Protein AF-Q4DM55-F1 (afdb_monomer)

pLDDT: mean 71.69, std 12.92, range [38.44, 90.5]

Radius of gyration: 18.85 Å; Cα contacts (8 Å, |Δi|>4): 64; chains: 1; bounding box: 47×43×50 Å

Mean predicted aligned error: 11.83 Å

Structure (mmCIF, N/CA/C/O backbone):
data_AF-Q4DM55-F1
#
_entry.id   AF-Q4DM55-F1
#
loop_
_atom_site.group_PDB
_atom_site.id
_atom_site.type_symbol
_atom_site.label_atom_id
_atom_site.label_alt_id
_atom_site.label_comp_id
_atom_site.label_asym_id
_atom_site.label_entity_id
_atom_site.label_seq_id
_atom_site.pdbx_PDB_ins_code
_atom_site.Cartn_x
_atom_site.Cartn_y
_atom_site.Cartn_z
_atom_site.occupancy
_atom_site.B_iso_or_equiv
_atom_site.auth_seq_id
_atom_site.auth_comp_id
_atom_site.auth_asym_id
_atom_site.auth_atom_id
_atom_site.pdbx_PDB_model_num
ATOM 1 N N . MET A 1 1 ? -14.504 -8.438 28.685 1.00 38.44 1 MET A N 1
ATOM 2 C CA . MET A 1 1 ? -14.775 -8.036 27.292 1.00 38.44 1 MET A CA 1
ATOM 3 C C . MET A 1 1 ? -13.995 -6.760 27.071 1.00 38.44 1 MET A C 1
ATOM 5 O O . MET A 1 1 ? -14.411 -5.728 27.578 1.00 38.44 1 MET A O 1
ATOM 9 N N . GLU A 1 2 ? -12.815 -6.863 26.465 1.00 42.94 2 GLU A N 1
ATOM 10 C CA . GLU A 1 2 ? -12.033 -5.689 26.071 1.00 42.94 2 GLU A CA 1
ATOM 11 C C . GLU A 1 2 ? -12.831 -4.953 24.991 1.00 42.94 2 GLU A C 1
ATOM 13 O O . GLU A 1 2 ? -13.244 -5.557 24.000 1.00 42.94 2 GLU A O 1
ATOM 18 N N . GLN A 1 3 ? -13.156 -3.684 25.243 1.00 52.25 3 G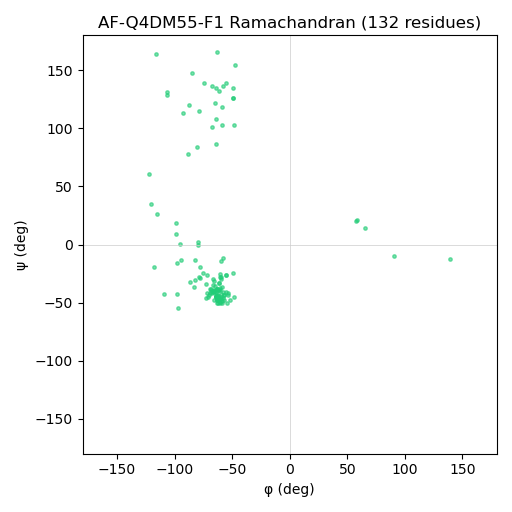LN A N 1
ATOM 19 C CA . GLN A 1 3 ? -13.750 -2.827 24.223 1.00 52.25 3 GLN A CA 1
ATOM 20 C C . GLN A 1 3 ? -12.718 -2.666 23.102 1.00 52.25 3 GLN A C 1
ATOM 22 O O . GLN A 1 3 ? -11.549 -2.442 23.417 1.00 52.25 3 GLN A O 1
ATOM 27 N N . PRO A 1 4 ? -13.108 -2.784 21.821 1.00 54.12 4 PRO A N 1
ATOM 28 C CA . PRO A 1 4 ? -12.197 -2.471 20.735 1.00 54.12 4 PRO A CA 1
ATOM 29 C C . PRO A 1 4 ? -11.779 -1.012 20.911 1.00 54.12 4 PRO A C 1
ATOM 31 O O . PRO A 1 4 ? -12.632 -0.122 20.927 1.00 54.12 4 PRO A O 1
ATOM 34 N N . GLU A 1 5 ? -10.483 -0.774 21.115 1.00 56.88 5 GLU A N 1
ATOM 35 C CA . GLU A 1 5 ? -9.933 0.574 21.097 1.00 56.88 5 GLU A CA 1
ATOM 36 C C . GLU A 1 5 ? -10.442 1.257 19.826 1.00 56.88 5 GLU A C 1
ATOM 38 O O . GLU A 1 5 ? -10.351 0.701 18.728 1.00 56.88 5 GLU A O 1
ATOM 43 N N . HIS A 1 6 ? -11.054 2.432 19.979 1.00 56.22 6 HIS A N 1
ATOM 44 C CA . HIS A 1 6 ? -11.476 3.253 18.855 1.00 56.22 6 HIS A CA 1
ATOM 45 C C . HIS A 1 6 ? -10.222 3.687 18.089 1.00 56.22 6 HIS A C 1
ATOM 47 O O . HIS A 1 6 ? -9.664 4.753 18.340 1.00 56.22 6 HIS A O 1
ATOM 53 N N . VAL A 1 7 ? -9.759 2.850 17.160 1.00 57.09 7 VAL A N 1
ATOM 54 C CA . VAL A 1 7 ? -8.722 3.223 16.205 1.00 57.09 7 VAL A CA 1
ATOM 55 C C . VAL A 1 7 ? -9.346 4.272 15.292 1.00 57.09 7 VAL A C 1
ATOM 57 O O . VAL A 1 7 ? -10.169 3.969 14.426 1.00 57.09 7 VAL A O 1
ATOM 60 N N . LEU A 1 8 ? -9.012 5.534 15.552 1.00 64.88 8 LEU A N 1
ATOM 61 C CA . LEU A 1 8 ? -9.378 6.655 14.702 1.00 64.88 8 LEU A CA 1
ATOM 62 C C . LEU A 1 8 ? -8.423 6.665 13.512 1.00 64.88 8 LEU A C 1
ATOM 64 O O . LEU A 1 8 ? -7.217 6.848 13.666 1.00 64.88 8 LEU A O 1
ATOM 68 N N . TYR A 1 9 ? -8.971 6.440 12.325 1.00 64.75 9 TYR A N 1
ATOM 69 C CA . TYR A 1 9 ? -8.215 6.510 11.082 1.00 64.75 9 TYR A CA 1
ATOM 70 C C . TYR A 1 9 ? -8.166 7.966 10.602 1.00 64.75 9 TYR A C 1
ATOM 72 O O . TYR A 1 9 ? -9.110 8.720 10.865 1.00 64.75 9 TYR A O 1
ATOM 80 N N . PRO A 1 10 ? -7.075 8.384 9.934 1.00 67.50 10 PRO A N 1
ATOM 81 C CA . PRO A 1 10 ? -6.936 9.750 9.446 1.00 67.50 10 PRO A CA 1
ATOM 82 C C . PRO A 1 10 ? -8.094 10.098 8.507 1.00 67.50 10 PRO A C 1
ATOM 84 O O . PRO A 1 10 ? -8.477 9.289 7.660 1.00 67.50 10 PRO A O 1
ATOM 87 N N . SER A 1 11 ? -8.651 11.301 8.661 1.00 76.19 11 SER A N 1
ATOM 88 C CA . SER A 1 11 ? -9.680 11.802 7.751 1.00 76.19 11 SER A CA 1
ATOM 89 C C . SER A 1 11 ? -9.128 11.966 6.331 1.00 76.19 11 SER A C 1
ATOM 91 O O . SER A 1 11 ? -7.912 11.984 6.123 1.00 76.19 11 SER A O 1
ATOM 93 N N . GLU A 1 12 ? -10.013 12.126 5.348 1.00 75.25 12 GLU A N 1
ATOM 94 C CA . GLU A 1 12 ? -9.634 12.424 3.961 1.00 75.25 12 GLU A CA 1
ATOM 95 C C . GLU A 1 12 ? -8.725 13.656 3.880 1.00 75.25 12 GLU A C 1
ATOM 97 O O . GLU A 1 12 ? -7.687 13.621 3.223 1.00 75.25 12 GLU A O 1
ATOM 102 N N . GLU A 1 13 ? -9.036 14.696 4.653 1.00 78.56 13 GLU A N 1
ATOM 103 C CA . GLU A 1 13 ? -8.235 15.916 4.749 1.00 78.56 13 GLU A CA 1
ATOM 104 C C . GLU A 1 13 ? -6.869 15.661 5.388 1.00 78.56 13 GLU A C 1
ATOM 106 O O . GLU A 1 13 ? -5.866 16.216 4.940 1.00 78.56 13 GLU A O 1
ATOM 111 N N . MET A 1 14 ? -6.805 14.818 6.424 1.00 77.38 14 MET A N 1
ATOM 112 C CA . MET A 1 14 ? -5.536 14.446 7.047 1.00 77.38 14 MET A CA 1
ATOM 113 C C . MET A 1 14 ? -4.678 13.618 6.091 1.00 77.38 14 MET A C 1
ATOM 115 O O . MET A 1 14 ? -3.484 13.873 5.988 1.00 77.38 14 MET A O 1
ATOM 119 N N . MET A 1 15 ? -5.267 12.674 5.353 1.00 74.44 15 MET A N 1
ATOM 120 C CA . MET A 1 15 ? -4.547 11.922 4.324 1.00 74.44 15 MET A CA 1
ATOM 121 C C . MET A 1 15 ? -4.004 12.851 3.242 1.00 74.44 15 MET A C 1
ATOM 123 O O . MET A 1 15 ? -2.826 12.755 2.917 1.00 74.44 15 MET A O 1
ATOM 127 N N . VAL A 1 16 ? -4.825 13.778 2.735 1.00 72.75 16 VAL A N 1
ATOM 128 C CA . VAL A 1 16 ? -4.392 14.798 1.766 1.00 72.75 16 VAL A CA 1
ATOM 129 C C . VAL A 1 16 ? -3.201 15.582 2.306 1.00 72.75 16 VAL A C 1
ATOM 131 O O . VAL A 1 16 ? -2.176 15.629 1.633 1.00 72.75 16 VAL A O 1
ATOM 134 N N . ARG A 1 17 ? -3.278 16.099 3.540 1.00 76.12 17 ARG A N 1
ATOM 135 C CA . ARG A 1 17 ? -2.157 16.821 4.165 1.00 76.12 17 ARG A CA 1
ATOM 136 C C . ARG A 1 17 ? -0.901 15.965 4.289 1.00 76.12 17 ARG A C 1
ATOM 138 O O . ARG A 1 17 ? 0.169 16.417 3.912 1.00 76.12 17 ARG A O 1
ATOM 145 N N . LEU A 1 18 ? -1.021 14.721 4.758 1.00 74.12 18 LEU A N 1
ATOM 146 C CA . LEU A 1 18 ? 0.121 13.808 4.881 1.00 74.12 18 LEU A CA 1
ATOM 147 C C . LEU A 1 18 ? 0.771 13.512 3.520 1.00 74.12 18 LEU A C 1
ATOM 149 O O . LEU A 1 18 ? 1.983 13.328 3.451 1.00 74.12 18 LEU A O 1
ATOM 153 N N . ILE A 1 19 ? -0.009 13.464 2.437 1.00 71.94 19 ILE A N 1
ATOM 154 C CA . ILE A 1 19 ? 0.512 13.303 1.072 1.00 71.94 19 ILE A CA 1
ATOM 155 C C . ILE A 1 19 ? 1.199 14.593 0.605 1.00 71.94 19 ILE A C 1
ATOM 157 O O . ILE A 1 19 ? 2.301 14.535 0.064 1.00 71.94 19 ILE A O 1
ATOM 161 N N . GLU A 1 20 ? 0.567 15.751 0.811 1.00 68.88 20 GLU A N 1
ATOM 162 C CA . GLU A 1 20 ? 1.101 17.065 0.424 1.00 68.88 20 GLU A CA 1
ATOM 163 C C . GLU A 1 20 ? 2.413 17.393 1.146 1.00 68.88 20 GLU A C 1
ATOM 165 O O . GLU A 1 20 ? 3.348 17.905 0.530 1.00 68.88 20 GLU A O 1
ATOM 170 N N . GLU A 1 21 ? 2.507 17.036 2.427 1.00 70.12 21 GLU A N 1
ATOM 171 C CA . GLU A 1 21 ? 3.703 17.180 3.262 1.00 70.12 21 GLU A CA 1
ATOM 172 C C . GLU A 1 21 ? 4.735 16.063 3.023 1.00 70.12 21 GLU A C 1
ATOM 174 O O . GLU A 1 21 ? 5.772 16.038 3.677 1.00 70.12 21 GLU A O 1
ATOM 179 N N . GLN A 1 22 ? 4.478 15.142 2.082 1.00 65.75 22 GLN A N 1
ATOM 180 C CA . GLN A 1 22 ? 5.332 13.987 1.763 1.00 65.75 22 GLN A CA 1
ATOM 181 C C . GLN A 1 22 ? 5.606 13.057 2.957 1.00 65.75 22 GLN A C 1
ATOM 183 O O . GLN A 1 22 ? 6.543 12.265 2.931 1.00 65.75 22 GLN A O 1
ATOM 188 N N . LEU A 1 23 ? 4.766 13.110 3.989 1.00 66.19 23 LEU A N 1
ATOM 189 C CA . LEU A 1 23 ? 4.844 12.247 5.167 1.00 66.19 23 LEU A CA 1
ATOM 190 C C . LEU A 1 23 ? 4.276 10.851 4.878 1.00 66.19 23 LEU A C 1
ATOM 192 O O . LEU A 1 23 ? 4.713 9.858 5.456 1.00 66.19 23 LEU A O 1
ATOM 196 N N . TRP A 1 24 ? 3.317 10.749 3.9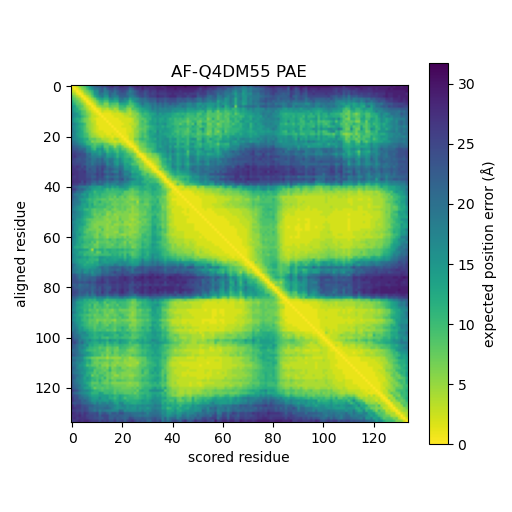54 1.00 62.62 24 TRP A N 1
ATOM 197 C CA . TRP A 1 24 ? 2.776 9.470 3.500 1.00 62.62 24 TRP A CA 1
ATOM 198 C C . TRP A 1 24 ? 3.608 8.917 2.339 1.00 62.62 24 TRP A C 1
ATOM 200 O O . TRP A 1 24 ? 3.704 9.543 1.285 1.00 62.62 24 TRP A O 1
ATOM 210 N N . CYS A 1 25 ? 4.185 7.722 2.516 1.00 58.66 25 CYS A N 1
ATOM 211 C CA . CYS A 1 25 ? 5.164 7.130 1.588 1.00 58.66 25 CYS A CA 1
ATOM 212 C C . CYS A 1 25 ? 6.423 8.000 1.379 1.00 58.66 25 CYS A C 1
ATOM 214 O O . CYS A 1 25 ? 7.116 7.839 0.373 1.00 58.66 25 CYS A O 1
ATOM 216 N N . GLY A 1 26 ? 6.717 8.905 2.320 1.00 55.00 26 GLY A N 1
ATOM 217 C CA . GLY A 1 26 ? 7.967 9.652 2.370 1.00 55.00 26 GLY A CA 1
ATOM 218 C C . GLY A 1 26 ? 9.153 8.712 2.538 1.00 55.00 26 GLY A C 1
ATOM 219 O O . GLY A 1 26 ? 9.134 7.817 3.379 1.00 55.00 26 GLY A O 1
ATOM 220 N N . TYR A 1 27 ? 10.186 8.908 1.723 1.00 54.59 27 TYR A N 1
ATOM 221 C CA . TYR A 1 27 ? 11.414 8.113 1.772 1.00 54.59 27 TYR A CA 1
ATOM 222 C C . TYR A 1 27 ? 12.366 8.544 2.891 1.00 54.59 27 TYR A C 1
ATOM 224 O O . TYR A 1 27 ? 13.418 7.924 3.046 1.00 54.59 27 TYR A O 1
ATOM 232 N N . GLU A 1 28 ? 12.018 9.569 3.680 1.00 53.31 28 GLU A N 1
ATOM 233 C CA . GLU A 1 28 ? 12.852 10.028 4.791 1.00 53.31 28 GLU A CA 1
ATOM 234 C C . GLU A 1 28 ? 13.073 8.884 5.793 1.00 53.31 28 GLU A C 1
ATOM 236 O O . GLU A 1 28 ?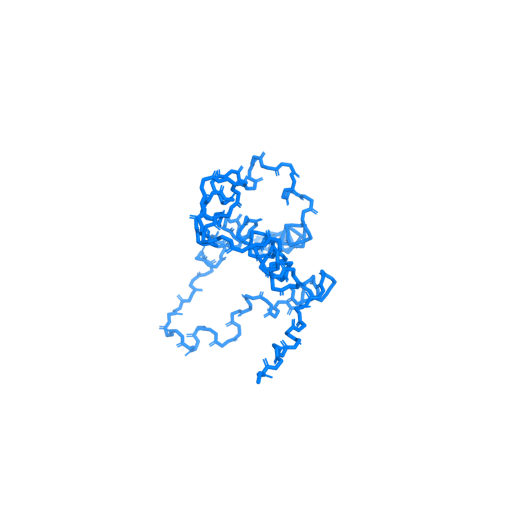 12.192 8.492 6.554 1.00 53.31 28 GLU A O 1
ATOM 241 N N . GLY A 1 29 ? 14.273 8.298 5.734 1.00 53.84 29 GLY A N 1
ATOM 242 C CA . GLY A 1 29 ? 14.706 7.179 6.569 1.00 53.84 29 GLY A CA 1
ATOM 243 C C . GLY A 1 29 ? 14.442 5.774 6.011 1.00 53.84 29 GLY A C 1
ATOM 244 O O . GLY A 1 29 ? 14.988 4.820 6.567 1.00 53.84 29 GLY A O 1
ATOM 245 N N . ILE A 1 30 ? 13.684 5.602 4.920 1.00 51.56 30 ILE A N 1
ATOM 246 C CA . ILE A 1 30 ? 13.441 4.270 4.326 1.00 51.56 30 ILE A CA 1
ATOM 247 C C . ILE A 1 30 ? 14.698 3.742 3.632 1.00 51.56 30 ILE A C 1
ATOM 249 O O . ILE A 1 30 ? 15.042 2.580 3.833 1.00 51.56 30 ILE A O 1
ATOM 253 N N . GLU A 1 31 ? 15.431 4.578 2.891 1.00 51.28 31 GLU A N 1
ATOM 254 C CA . GLU A 1 31 ? 16.719 4.176 2.297 1.00 51.28 31 GLU A CA 1
ATOM 255 C C . GLU A 1 31 ? 17.695 3.692 3.380 1.00 51.28 31 GLU A C 1
ATOM 257 O O . GLU A 1 31 ? 18.293 2.622 3.264 1.00 51.28 31 GLU A O 1
ATOM 262 N N . SER A 1 32 ? 17.755 4.421 4.499 1.00 57.09 32 SER A N 1
ATOM 263 C CA . SER A 1 32 ? 18.564 4.066 5.669 1.00 57.09 32 SER A CA 1
ATOM 264 C C . SER A 1 32 ? 18.094 2.783 6.366 1.00 57.09 32 SER A C 1
ATOM 266 O O . SER A 1 32 ? 18.911 2.071 6.942 1.00 57.09 32 SER A O 1
ATOM 268 N N . SER A 1 33 ? 16.792 2.484 6.330 1.00 53.41 33 SER A N 1
ATOM 269 C CA . SER A 1 33 ? 16.192 1.323 7.008 1.00 53.41 33 SER A CA 1
ATOM 270 C C . SER A 1 33 ? 16.234 0.044 6.170 1.00 53.41 33 SER A C 1
ATOM 272 O O . SER A 1 33 ? 16.331 -1.049 6.721 1.00 53.41 33 SER A O 1
ATOM 274 N N . VAL A 1 34 ? 16.141 0.166 4.844 1.00 54.25 34 VAL A N 1
ATOM 275 C CA . VAL A 1 34 ? 16.085 -0.971 3.912 1.00 54.25 34 VAL A CA 1
ATOM 276 C C . VAL A 1 34 ? 17.465 -1.274 3.313 1.00 54.25 34 VAL A C 1
ATOM 278 O O . VAL A 1 34 ? 17.677 -2.363 2.787 1.00 54.25 34 VAL A O 1
ATOM 281 N N . GLY A 1 35 ? 18.427 -0.348 3.416 1.00 48.44 35 GLY A N 1
ATOM 282 C CA . GLY A 1 35 ? 19.790 -0.537 2.909 1.00 48.44 35 GLY A CA 1
ATOM 283 C C . GLY A 1 35 ? 19.869 -0.661 1.384 1.00 48.44 35 GLY A C 1
ATOM 284 O O . GLY A 1 35 ? 20.885 -1.101 0.852 1.00 48.44 35 GLY A O 1
ATOM 285 N N . LEU A 1 36 ? 18.794 -0.298 0.683 1.00 50.69 36 LEU A N 1
ATOM 286 C CA . LEU A 1 36 ? 18.724 -0.245 -0.769 1.00 50.69 36 LEU A CA 1
ATOM 287 C C . LEU A 1 36 ? 18.727 1.225 -1.177 1.00 50.69 36 LEU A C 1
ATOM 289 O O . LEU A 1 36 ? 17.914 2.000 -0.673 1.00 50.69 36 LEU A O 1
ATOM 293 N N . HIS A 1 37 ? 19.621 1.589 -2.096 1.00 52.47 37 HIS A N 1
ATOM 294 C CA . HIS A 1 37 ? 19.509 2.853 -2.815 1.00 52.47 37 HIS A CA 1
ATOM 295 C C . HIS A 1 37 ? 18.218 2.759 -3.627 1.00 52.47 37 HIS A C 1
ATOM 297 O O . HIS A 1 37 ? 18.111 1.937 -4.542 1.00 52.47 37 HIS A O 1
ATOM 303 N N . LEU A 1 38 ? 17.190 3.499 -3.221 1.00 54.44 38 LEU A N 1
ATOM 304 C CA . LEU A 1 38 ? 15.945 3.531 -3.966 1.00 54.44 38 LEU A CA 1
ATOM 305 C C . LEU A 1 38 ? 16.175 4.508 -5.108 1.00 54.44 38 LEU A C 1
ATOM 307 O O . LEU A 1 38 ? 15.855 5.686 -4.997 1.00 54.44 38 LEU A O 1
ATOM 311 N N . ASP A 1 39 ? 16.774 4.012 -6.192 1.00 55.59 39 ASP A N 1
ATOM 312 C CA . ASP A 1 39 ? 16.879 4.789 -7.420 1.00 55.59 39 ASP A CA 1
ATOM 313 C C . ASP A 1 39 ? 15.493 5.348 -7.761 1.00 55.59 39 ASP A C 1
ATOM 315 O O . ASP A 1 39 ? 14.474 4.643 -7.685 1.00 55.59 39 ASP A O 1
ATOM 319 N N . ASP A 1 40 ? 15.474 6.635 -8.113 1.00 64.56 40 ASP A N 1
ATOM 320 C CA . ASP A 1 40 ? 14.280 7.451 -8.358 1.00 64.56 40 ASP A CA 1
ATOM 321 C C . ASP A 1 40 ? 13.286 6.757 -9.310 1.00 64.56 40 ASP A C 1
ATOM 323 O O . ASP A 1 40 ? 12.080 6.967 -9.222 1.00 64.56 40 ASP A O 1
ATOM 327 N N . GLU A 1 41 ? 13.757 5.837 -10.157 1.00 66.25 41 GLU A N 1
ATOM 328 C CA . GLU A 1 41 ? 12.944 5.027 -11.066 1.00 66.25 41 GLU A CA 1
ATOM 329 C C . GLU A 1 41 ? 11.938 4.105 -10.361 1.00 66.25 41 GLU A C 1
ATOM 331 O O . GLU A 1 41 ? 10.772 4.077 -10.753 1.00 66.25 41 GLU A O 1
ATOM 336 N N . ASN A 1 42 ? 12.326 3.377 -9.305 1.00 68.56 42 ASN A N 1
ATOM 337 C CA . ASN A 1 42 ? 11.398 2.487 -8.586 1.00 68.56 42 ASN A CA 1
ATOM 338 C C . ASN A 1 42 ? 10.346 3.302 -7.829 1.00 68.56 42 ASN A C 1
ATOM 340 O O . ASN A 1 42 ? 9.154 2.981 -7.841 1.00 68.56 42 ASN A O 1
ATOM 344 N N . ALA A 1 43 ? 10.790 4.389 -7.198 1.00 70.25 43 ALA A N 1
ATOM 345 C CA . ALA A 1 43 ? 9.921 5.324 -6.503 1.00 70.25 43 ALA A CA 1
ATOM 346 C C . ALA A 1 43 ? 8.927 5.989 -7.463 1.00 70.25 43 ALA A C 1
ATOM 348 O O . ALA A 1 43 ? 7.732 6.081 -7.166 1.00 70.25 43 ALA A O 1
ATOM 349 N N . THR A 1 44 ? 9.417 6.403 -8.630 1.00 74.12 44 THR A N 1
ATOM 350 C CA . THR A 1 44 ? 8.627 6.975 -9.718 1.00 74.12 44 THR A CA 1
ATOM 351 C C . THR A 1 44 ? 7.649 5.948 -10.266 1.00 74.12 44 THR A C 1
ATOM 353 O O . THR A 1 44 ? 6.467 6.255 -10.372 1.00 74.12 44 THR A O 1
ATOM 356 N N . TYR A 1 45 ? 8.066 4.705 -10.511 1.00 80.00 45 TYR A N 1
ATOM 357 C CA . TYR A 1 45 ? 7.171 3.641 -10.963 1.00 80.00 45 TYR A CA 1
ATOM 358 C C . TYR A 1 45 ? 6.013 3.414 -9.985 1.00 80.00 45 TYR A C 1
ATOM 360 O O . TYR A 1 45 ? 4.850 3.380 -10.396 1.00 80.00 45 TYR A O 1
ATOM 368 N N . LEU A 1 46 ? 6.299 3.311 -8.684 1.00 82.12 46 LEU A N 1
ATOM 369 C CA . LEU A 1 46 ? 5.258 3.147 -7.670 1.00 82.12 46 LEU A CA 1
ATOM 370 C C . LEU A 1 46 ? 4.306 4.348 -7.642 1.00 82.12 46 LEU A C 1
ATOM 372 O O . LEU A 1 46 ? 3.088 4.158 -7.642 1.00 82.12 46 LEU A O 1
ATOM 376 N N . ARG A 1 47 ? 4.853 5.569 -7.673 1.00 78.31 47 ARG A N 1
ATOM 377 C CA . ARG A 1 47 ? 4.097 6.828 -7.638 1.00 78.31 47 ARG A CA 1
ATOM 378 C C . ARG A 1 47 ? 3.238 7.039 -8.886 1.00 78.31 47 ARG A C 1
ATOM 380 O O . ARG A 1 47 ? 2.102 7.496 -8.778 1.00 78.31 47 ARG A O 1
ATOM 387 N N . GLU A 1 48 ? 3.758 6.717 -10.062 1.00 80.62 48 GLU A N 1
ATOM 388 C CA . GLU A 1 48 ? 3.073 6.927 -11.339 1.00 80.62 48 GLU A CA 1
ATOM 389 C C . GLU A 1 48 ? 2.094 5.793 -11.668 1.00 80.62 48 GLU A C 1
ATOM 391 O O . GLU A 1 48 ? 1.020 6.059 -12.204 1.00 80.62 48 GLU A O 1
ATOM 396 N N . SER A 1 49 ? 2.428 4.544 -11.324 1.00 82.38 49 SER A N 1
ATOM 397 C CA . SER A 1 49 ? 1.695 3.365 -11.813 1.00 82.38 49 SER A CA 1
ATOM 398 C C . SER A 1 49 ? 0.865 2.658 -10.740 1.00 82.38 49 SER A C 1
ATOM 400 O O . SER A 1 49 ? -0.271 2.263 -11.004 1.00 82.38 49 SER A O 1
ATOM 402 N N . LEU A 1 50 ? 1.398 2.472 -9.526 1.00 85.00 50 LEU A N 1
ATOM 403 C CA . LEU A 1 50 ? 0.773 1.596 -8.525 1.00 85.00 50 LEU A CA 1
ATOM 404 C C . LEU A 1 50 ? -0.091 2.355 -7.513 1.00 85.00 50 LEU A C 1
ATOM 406 O O . LEU A 1 50 ? -1.269 2.037 -7.328 1.00 85.00 50 LEU A O 1
ATOM 410 N N . PHE A 1 51 ? 0.486 3.351 -6.844 1.00 86.56 51 PHE A N 1
ATOM 411 C CA . PHE A 1 51 ? -0.162 4.079 -5.755 1.00 86.56 51 PHE A CA 1
ATOM 412 C C . PHE A 1 51 ? -1.475 4.763 -6.140 1.00 86.56 51 PHE A C 1
ATOM 414 O O . PHE A 1 51 ? -2.405 4.694 -5.331 1.00 86.56 51 PHE A O 1
ATOM 421 N N . PRO A 1 52 ? -1.628 5.326 -7.359 1.00 86.62 52 PRO A N 1
ATOM 422 C CA . PRO A 1 52 ? -2.895 5.906 -7.785 1.00 86.62 52 PRO A CA 1
ATOM 423 C C . PRO A 1 52 ? -4.078 4.933 -7.694 1.00 86.62 52 PRO A C 1
ATOM 425 O O . PRO A 1 52 ? -5.208 5.376 -7.522 1.00 86.62 52 PRO A O 1
ATOM 428 N N . THR A 1 53 ? -3.833 3.619 -7.787 1.00 88.81 53 THR A N 1
ATOM 429 C CA . THR A 1 53 ? -4.867 2.584 -7.615 1.00 88.81 53 THR A CA 1
ATOM 430 C C . THR A 1 53 ? -4.854 1.993 -6.204 1.00 88.81 53 THR A C 1
ATOM 432 O O . THR A 1 53 ? -5.908 1.783 -5.605 1.00 88.81 53 THR A O 1
ATOM 435 N N . LEU A 1 54 ? -3.662 1.723 -5.663 1.00 89.12 54 LEU A N 1
ATOM 436 C CA . LEU A 1 54 ? -3.495 1.006 -4.401 1.00 89.12 54 LEU A CA 1
ATOM 437 C C . LEU A 1 54 ? -3.944 1.814 -3.182 1.00 89.12 54 LEU A C 1
ATOM 439 O O . LEU A 1 54 ? -4.610 1.261 -2.311 1.00 89.12 54 LEU A O 1
ATOM 443 N N . ILE A 1 55 ? -3.611 3.104 -3.109 1.00 87.50 55 ILE A N 1
ATOM 444 C CA . ILE A 1 55 ? -3.949 3.928 -1.941 1.00 87.50 55 ILE A CA 1
ATOM 445 C C . ILE A 1 55 ? -5.470 4.109 -1.795 1.00 87.50 55 ILE A C 1
ATOM 447 O O . ILE A 1 55 ? -5.977 3.830 -0.705 1.00 87.50 55 ILE A O 1
ATOM 451 N N . PRO A 1 56 ? -6.231 4.454 -2.857 1.00 87.62 56 PRO A N 1
ATOM 452 C CA . PRO A 1 56 ? -7.695 4.439 -2.789 1.00 87.62 56 PRO A CA 1
ATOM 453 C C . PRO A 1 56 ? -8.266 3.085 -2.355 1.00 87.62 56 PRO A C 1
ATOM 455 O O . PRO A 1 56 ? -9.170 3.030 -1.524 1.00 87.62 56 PRO A O 1
ATOM 458 N N . ALA A 1 57 ? -7.700 1.984 -2.861 1.00 88.94 57 ALA A N 1
ATOM 459 C CA . ALA A 1 57 ? -8.145 0.639 -2.511 1.00 88.94 57 ALA A CA 1
ATOM 460 C C . ALA A 1 57 ? -7.956 0.333 -1.019 1.00 88.94 57 ALA A C 1
ATOM 462 O O . ALA A 1 57 ? -8.842 -0.230 -0.382 1.00 88.94 57 ALA A O 1
ATOM 463 N N . LEU A 1 58 ? -6.810 0.712 -0.448 1.00 89.62 58 LEU A N 1
ATOM 464 C CA . LEU A 1 58 ? -6.537 0.534 0.978 1.00 89.62 58 LEU A CA 1
ATOM 465 C C . LEU A 1 58 ? -7.463 1.399 1.837 1.00 89.62 58 LEU A C 1
ATOM 467 O O . LEU A 1 58 ? -7.970 0.914 2.846 1.00 89.62 58 LEU A O 1
ATOM 471 N N . HIS A 1 59 ? -7.735 2.636 1.421 1.00 86.69 59 HIS A N 1
ATOM 472 C CA . HIS A 1 59 ? -8.678 3.509 2.117 1.00 86.69 59 HIS A CA 1
ATOM 473 C C . HIS A 1 59 ? -10.101 2.925 2.125 1.00 86.69 59 HIS A C 1
ATOM 475 O O . HIS A 1 59 ? -10.740 2.833 3.174 1.00 86.69 59 HIS A O 1
ATOM 481 N N . ASP A 1 60 ? -10.585 2.454 0.976 1.00 87.25 60 ASP A N 1
ATOM 482 C CA . ASP A 1 60 ? -11.888 1.794 0.863 1.00 87.25 60 ASP A CA 1
ATOM 483 C C . ASP A 1 60 ? -11.956 0.500 1.682 1.00 87.25 60 ASP A C 1
ATOM 485 O O . ASP A 1 60 ? -12.976 0.219 2.319 1.00 87.25 60 ASP A O 1
ATOM 489 N N . LEU A 1 61 ? -10.864 -0.273 1.708 1.00 88.62 61 LEU A N 1
ATOM 490 C CA . LEU A 1 61 ? -10.778 -1.487 2.510 1.00 88.62 61 LEU A CA 1
ATOM 491 C C . LEU A 1 61 ? -10.869 -1.176 4.007 1.00 88.62 61 LEU A C 1
ATOM 493 O O . LEU A 1 61 ? -11.614 -1.846 4.717 1.00 88.62 61 LEU A O 1
ATOM 497 N N . VAL A 1 62 ? -10.164 -0.147 4.481 1.00 85.75 62 VAL A N 1
ATOM 498 C CA . VAL A 1 62 ? -10.252 0.310 5.874 1.00 85.75 62 VAL A CA 1
ATOM 499 C C . VAL A 1 62 ? -11.687 0.704 6.216 1.00 85.75 62 VAL A C 1
ATOM 501 O O . VAL A 1 62 ? -12.230 0.180 7.185 1.00 85.75 62 VAL A O 1
ATOM 504 N N . ARG A 1 63 ? -12.342 1.536 5.393 1.00 85.19 63 ARG A N 1
ATOM 505 C CA . ARG A 1 63 ? -13.744 1.943 5.613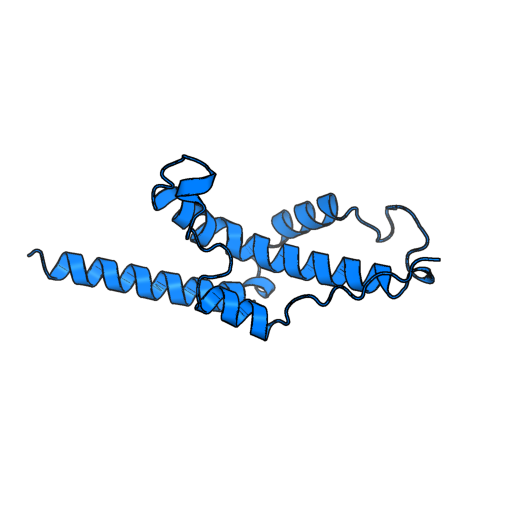 1.00 85.19 63 ARG A CA 1
ATOM 506 C C . ARG A 1 63 ? -14.689 0.745 5.697 1.00 85.19 63 ARG A C 1
ATOM 508 O O . ARG A 1 63 ? -15.545 0.678 6.579 1.00 85.19 63 ARG A O 1
ATOM 515 N N . ARG A 1 64 ? -14.510 -0.227 4.800 1.00 84.19 64 ARG A N 1
ATOM 516 C CA . ARG A 1 64 ? -15.268 -1.483 4.789 1.00 84.19 64 ARG A CA 1
ATOM 517 C C . ARG A 1 64 ? -15.074 -2.276 6.082 1.00 84.19 64 ARG A C 1
ATOM 519 O O . ARG A 1 64 ? -16.056 -2.756 6.643 1.00 84.19 64 ARG A O 1
ATOM 526 N N . GLU A 1 65 ? -13.839 -2.442 6.546 1.00 83.25 65 GLU A N 1
ATOM 527 C CA . GLU A 1 65 ? -13.562 -3.211 7.763 1.00 83.25 65 GLU A CA 1
ATOM 528 C C . GLU A 1 65 ? -13.997 -2.463 9.034 1.00 83.25 65 GLU A C 1
ATOM 530 O O . GLU A 1 65 ? -14.537 -3.087 9.942 1.00 83.25 65 GLU A O 1
ATOM 535 N N . GLN A 1 66 ? -13.898 -1.131 9.077 1.00 82.00 66 GLN A N 1
ATOM 536 C CA . GLN A 1 66 ? -14.470 -0.326 10.163 1.00 82.00 66 GLN A CA 1
ATOM 537 C C . GLN A 1 66 ? -15.981 -0.530 10.288 1.00 82.00 66 GLN A C 1
ATOM 539 O O . GLN A 1 66 ? -16.478 -0.793 11.382 1.00 82.00 66 GLN A O 1
ATOM 544 N N . HIS A 1 67 ? -16.704 -0.455 9.168 1.00 81.25 67 HIS A N 1
ATOM 545 C CA . HIS A 1 67 ? -18.149 -0.670 9.143 1.00 81.25 67 HIS A CA 1
ATOM 546 C C . HIS A 1 67 ? -18.523 -2.082 9.625 1.00 81.25 67 HIS A C 1
ATOM 548 O O . HIS A 1 67 ? -19.479 -2.266 10.379 1.00 81.25 67 HIS A O 1
ATOM 554 N N . ARG A 1 68 ? -17.710 -3.083 9.267 1.00 77.56 68 ARG A N 1
ATOM 555 C CA . ARG A 1 68 ? -17.869 -4.462 9.749 1.00 77.56 68 ARG A CA 1
ATOM 556 C C . ARG A 1 68 ? -17.675 -4.604 11.252 1.00 77.56 68 ARG A C 1
ATOM 558 O O . ARG A 1 68 ? -18.423 -5.342 11.885 1.00 77.56 68 ARG A O 1
ATOM 565 N N . ILE A 1 69 ? -16.693 -3.903 11.815 1.00 78.19 69 ILE A N 1
ATOM 566 C CA . ILE A 1 69 ? -16.436 -3.894 13.260 1.00 78.19 69 ILE A CA 1
ATOM 567 C C . ILE A 1 69 ? -17.560 -3.166 14.008 1.00 78.19 69 ILE A C 1
ATOM 569 O O . ILE A 1 69 ? -17.955 -3.619 15.080 1.00 78.19 69 ILE A O 1
ATOM 573 N N . SER A 1 70 ? -18.100 -2.070 13.458 1.00 78.88 70 SER A N 1
ATOM 574 C CA . SER A 1 70 ? -19.203 -1.327 14.085 1.00 78.88 70 SER A CA 1
ATOM 575 C C . SER A 1 70 ? -20.545 -2.058 14.030 1.00 78.88 70 SER A C 1
ATOM 577 O O . SER A 1 70 ? -21.390 -1.842 14.895 1.00 78.88 70 SER A O 1
ATOM 579 N N . GLU A 1 71 ? -20.745 -2.937 13.044 1.00 78.06 71 GLU A N 1
ATOM 580 C CA . GLU A 1 71 ? -21.995 -3.680 12.841 1.00 78.06 71 GLU A CA 1
ATOM 581 C C . GLU A 1 71 ? -21.779 -5.204 12.867 1.00 78.06 71 GLU A C 1
ATOM 583 O O . GLU A 1 71 ? -22.092 -5.906 11.903 1.00 78.06 71 GLU A O 1
ATOM 588 N N . PRO A 1 72 ? -21.294 -5.777 13.982 1.00 68.88 72 PRO A N 1
ATOM 589 C CA . PRO A 1 72 ? -20.916 -7.191 14.037 1.00 68.88 72 PRO A CA 1
ATOM 590 C C . PRO A 1 72 ? -22.091 -8.143 13.747 1.00 68.88 72 PRO A C 1
ATOM 592 O O . PRO A 1 72 ? -21.888 -9.259 13.272 1.00 68.88 72 PRO A O 1
ATOM 595 N N . LEU A 1 73 ? -23.332 -7.703 13.992 1.00 71.69 73 LEU A N 1
ATOM 596 C CA . LEU A 1 73 ? -24.548 -8.470 13.704 1.00 71.69 73 LEU A CA 1
ATOM 597 C C . LEU A 1 73 ? -24.912 -8.507 12.209 1.00 71.69 73 LEU A C 1
ATOM 599 O O . LEU A 1 73 ? -25.565 -9.453 11.782 1.00 71.69 73 LEU A O 1
ATOM 603 N N . ALA A 1 74 ? -24.480 -7.526 11.409 1.00 69.44 74 ALA A N 1
ATOM 604 C CA . ALA A 1 74 ? -24.725 -7.504 9.964 1.00 69.44 74 ALA A CA 1
ATOM 605 C C . ALA A 1 74 ? -23.774 -8.442 9.196 1.00 69.44 74 ALA A C 1
ATOM 607 O O . ALA A 1 74 ? -24.065 -8.857 8.075 1.00 69.44 74 ALA A O 1
ATOM 608 N N . PHE A 1 75 ? -22.647 -8.814 9.812 1.00 66.12 75 PHE A N 1
ATOM 609 C CA . PHE A 1 75 ? -21.567 -9.580 9.185 1.00 66.12 75 PHE A CA 1
ATOM 610 C C . PHE A 1 75 ? -21.291 -10.918 9.889 1.00 66.12 75 PHE A C 1
ATOM 612 O O . PHE A 1 75 ? -20.150 -11.373 9.931 1.00 66.12 75 PHE A O 1
ATOM 619 N N . GLN A 1 76 ? -22.330 -11.570 10.420 1.00 61.00 76 GLN A N 1
ATOM 620 C CA . GLN A 1 76 ? -22.220 -12.799 11.225 1.00 61.00 76 GLN A CA 1
ATOM 621 C C . GLN A 1 76 ? -21.567 -13.997 10.509 1.00 61.00 76 GLN A C 1
ATOM 623 O O . GLN A 1 76 ? -21.164 -14.963 11.159 1.00 61.00 76 GLN A O 1
ATOM 628 N N . GLU A 1 77 ? -21.421 -13.952 9.185 1.00 57.59 77 GLU A N 1
ATOM 629 C CA . GLU A 1 77 ? -20.925 -15.071 8.395 1.00 57.59 77 GLU A CA 1
ATOM 630 C C . GLU A 1 77 ? -19.496 -14.858 7.883 1.00 57.59 77 GLU A C 1
ATOM 632 O O . GLU A 1 77 ? -19.166 -13.843 7.257 1.00 57.59 77 GLU A O 1
ATOM 637 N N . ARG A 1 78 ? -18.662 -15.890 8.102 1.00 57.09 78 ARG A N 1
ATOM 638 C CA . ARG A 1 78 ? -17.348 -16.081 7.462 1.00 57.09 78 ARG A CA 1
ATOM 639 C C . ARG A 1 78 ? -17.462 -15.857 5.955 1.00 57.09 78 ARG A C 1
ATOM 641 O O . ARG A 1 78 ? -18.528 -16.041 5.387 1.00 57.09 78 ARG A O 1
ATOM 648 N N . PHE A 1 79 ? -16.361 -15.479 5.317 1.00 60.31 79 PHE A N 1
ATOM 649 C CA . PHE A 1 79 ? -16.331 -15.072 3.914 1.00 60.31 79 PHE A CA 1
ATOM 650 C C . PHE A 1 79 ? -17.073 -16.046 2.974 1.00 60.31 79 PHE A C 1
ATOM 652 O O . PHE A 1 79 ? -16.566 -17.122 2.665 1.00 60.31 79 PHE A O 1
ATOM 659 N N . GLN A 1 80 ? -18.285 -15.673 2.554 1.00 51.59 80 GLN A N 1
ATOM 660 C CA . GLN A 1 80 ? -19.189 -16.469 1.719 1.00 51.59 80 GLN A CA 1
ATOM 661 C C . GLN A 1 80 ? -19.424 -15.791 0.363 1.00 51.59 80 GLN A C 1
ATOM 663 O O . GLN A 1 80 ? -19.182 -14.594 0.187 1.00 51.59 80 GLN A O 1
ATOM 668 N N . ALA A 1 81 ? -19.943 -16.566 -0.596 1.00 51.72 81 ALA A N 1
ATOM 669 C CA . ALA A 1 81 ? -20.240 -16.143 -1.968 1.00 51.72 81 ALA A CA 1
ATOM 670 C C . ALA A 1 81 ? -21.214 -14.946 -2.080 1.00 51.72 81 ALA A C 1
ATOM 672 O O . ALA A 1 81 ? -21.349 -14.363 -3.152 1.00 51.72 81 ALA A O 1
ATOM 673 N N . THR A 1 82 ? -21.874 -14.563 -0.986 1.00 49.06 82 THR A N 1
ATOM 674 C CA . THR A 1 82 ? -22.979 -13.595 -0.930 1.00 49.06 82 THR A CA 1
ATOM 675 C C . THR A 1 82 ? -22.587 -12.175 -0.501 1.00 49.06 82 THR A C 1
ATOM 677 O O . THR A 1 82 ? -23.466 -11.339 -0.333 1.00 49.06 82 THR A O 1
ATOM 680 N N . GLY A 1 83 ? -21.294 -11.842 -0.379 1.00 52.88 83 GLY A N 1
ATOM 681 C CA . GLY A 1 83 ? -20.854 -10.437 -0.224 1.00 52.88 83 GLY A CA 1
ATOM 682 C C . GLY A 1 83 ? -19.737 -10.203 0.790 1.00 52.88 83 GLY A C 1
ATOM 683 O O . GLY A 1 83 ? -19.066 -9.163 0.775 1.00 52.88 83 GLY A O 1
ATOM 684 N N . ASN A 1 84 ? -19.437 -11.204 1.614 1.00 63.84 84 ASN A N 1
ATOM 685 C CA . ASN A 1 84 ? -18.288 -11.168 2.503 1.00 63.84 84 ASN A CA 1
ATOM 686 C C . ASN A 1 84 ? -17.053 -11.712 1.785 1.00 63.84 84 ASN A C 1
ATOM 688 O O . ASN A 1 84 ? -16.640 -12.837 2.002 1.00 63.84 84 ASN A O 1
ATOM 692 N N . THR A 1 85 ? -16.434 -10.907 0.926 1.00 73.50 85 THR A N 1
ATOM 693 C CA . THR A 1 85 ? -15.117 -11.213 0.347 1.00 73.50 85 THR A CA 1
ATOM 694 C C . THR A 1 85 ? -14.003 -11.003 1.381 1.00 73.50 85 THR A C 1
ATOM 696 O O . THR A 1 85 ? -14.044 -10.029 2.137 1.00 73.50 85 THR A O 1
ATOM 699 N N . HIS A 1 86 ? -13.012 -11.903 1.424 1.00 81.56 86 HIS A N 1
ATOM 700 C CA . HIS A 1 86 ? -11.803 -11.749 2.248 1.00 81.56 86 HIS A CA 1
ATOM 701 C C . HIS A 1 86 ? -11.095 -10.421 1.924 1.00 81.56 86 HIS A C 1
ATOM 703 O O . HIS A 1 86 ? -10.994 -10.123 0.734 1.00 81.56 86 HIS A O 1
ATOM 709 N N . PRO A 1 87 ? -10.569 -9.645 2.897 1.00 85.50 87 PRO A N 1
ATOM 710 C CA . PRO A 1 87 ? -9.921 -8.351 2.648 1.00 85.50 87 PRO A CA 1
ATOM 711 C C . PRO A 1 87 ? -8.893 -8.395 1.517 1.00 85.50 87 PRO A C 1
ATOM 713 O O . PRO A 1 87 ? -8.928 -7.577 0.605 1.00 85.50 87 PRO A O 1
ATOM 716 N N . VAL A 1 88 ? -8.044 -9.428 1.513 1.00 86.31 88 VAL A N 1
ATOM 717 C CA . VAL A 1 88 ? -7.035 -9.650 0.462 1.00 86.31 88 VAL A CA 1
ATOM 718 C C . VAL A 1 88 ? -7.676 -9.919 -0.903 1.00 86.31 88 VAL A C 1
ATOM 720 O O . VAL A 1 88 ? -7.252 -9.355 -1.907 1.00 86.31 88 VAL A O 1
ATOM 723 N N . THR A 1 89 ? -8.717 -10.753 -0.964 1.00 85.56 89 THR A N 1
ATOM 724 C CA . THR A 1 89 ? -9.421 -11.046 -2.221 1.00 85.56 89 THR A CA 1
ATOM 725 C C . THR A 1 89 ? -10.178 -9.821 -2.723 1.00 85.56 89 THR A C 1
ATOM 727 O O . THR A 1 89 ? -10.191 -9.564 -3.923 1.00 85.56 89 THR A O 1
ATOM 730 N N . TRP A 1 90 ? -10.775 -9.042 -1.820 1.00 89.25 90 TRP A N 1
ATOM 731 C CA . TRP A 1 90 ? -11.448 -7.797 -2.156 1.00 89.25 90 TRP A CA 1
ATOM 732 C C . TRP A 1 90 ? -10.450 -6.783 -2.709 1.00 89.25 90 TRP A C 1
ATOM 734 O O . TRP A 1 90 ? -10.705 -6.208 -3.761 1.00 89.25 90 TRP A O 1
ATOM 744 N N . LEU A 1 91 ? -9.287 -6.639 -2.065 1.00 90.50 91 LEU A N 1
ATOM 745 C CA . LEU A 1 91 ? -8.214 -5.761 -2.520 1.00 90.50 91 LEU A CA 1
ATOM 746 C C . LEU A 1 91 ? -7.725 -6.175 -3.911 1.00 90.50 91 LEU A C 1
ATOM 748 O O . LEU A 1 91 ? -7.695 -5.350 -4.816 1.00 90.50 91 LEU A O 1
ATOM 752 N N . ALA A 1 92 ? -7.432 -7.459 -4.124 1.00 87.25 92 ALA A N 1
ATOM 753 C CA . ALA A 1 92 ? -7.027 -7.965 -5.434 1.00 87.25 92 ALA A CA 1
ATOM 754 C C . ALA A 1 92 ? -8.089 -7.687 -6.514 1.00 87.25 92 ALA A C 1
ATOM 756 O O . ALA A 1 92 ? -7.769 -7.192 -7.594 1.00 87.25 92 ALA A O 1
ATOM 757 N N . GLN A 1 93 ? -9.368 -7.945 -6.217 1.00 86.44 93 GLN A N 1
ATOM 758 C CA . GLN A 1 93 ? -10.477 -7.647 -7.129 1.00 86.44 93 GLN A CA 1
ATOM 759 C C . GLN A 1 93 ? -10.619 -6.146 -7.399 1.00 86.44 93 GLN A C 1
ATOM 761 O O . GLN A 1 93 ? -10.910 -5.761 -8.531 1.00 86.44 93 GLN A O 1
ATOM 766 N N . TYR A 1 94 ? -10.414 -5.301 -6.389 1.00 89.31 94 TYR A N 1
ATOM 767 C CA . TYR A 1 94 ? -10.456 -3.853 -6.534 1.00 89.31 94 TYR A CA 1
ATOM 768 C C . TYR A 1 94 ? -9.368 -3.373 -7.488 1.00 89.31 94 TYR A C 1
ATOM 770 O O . TYR A 1 94 ? -9.680 -2.659 -8.439 1.00 89.31 94 TYR A O 1
ATOM 778 N N . LEU A 1 95 ? -8.122 -3.802 -7.266 1.00 88.44 95 LEU A N 1
ATOM 779 C CA . LEU A 1 95 ? -6.970 -3.433 -8.090 1.00 88.44 95 LEU A CA 1
ATOM 780 C C . LEU A 1 95 ? -7.164 -3.866 -9.551 1.00 88.44 95 LEU A C 1
ATOM 782 O O . LEU A 1 95 ? -6.917 -3.081 -10.462 1.00 88.44 95 LEU A O 1
ATOM 786 N N . LEU A 1 96 ? -7.674 -5.083 -9.776 1.00 85.38 96 LEU A N 1
ATOM 787 C CA . LEU A 1 96 ? -7.966 -5.596 -11.120 1.00 85.38 96 LEU A CA 1
ATOM 788 C C . LEU A 1 96 ? -9.050 -4.784 -11.843 1.00 85.38 96 LEU A C 1
ATOM 790 O O . LEU A 1 96 ? -8.961 -4.577 -13.050 1.00 85.38 96 LEU A O 1
ATOM 794 N N . ARG A 1 97 ? -10.083 -4.335 -11.121 1.00 84.12 97 ARG A N 1
ATOM 795 C CA . ARG A 1 97 ? -11.215 -3.591 -11.700 1.00 84.12 97 ARG A CA 1
ATOM 796 C C . ARG A 1 97 ? -10.924 -2.108 -11.893 1.00 84.12 97 ARG A C 1
ATOM 798 O O . ARG A 1 97 ? -11.500 -1.498 -12.788 1.00 84.12 97 ARG A O 1
ATOM 805 N N . ASN A 1 98 ? -10.084 -1.526 -11.041 1.00 82.25 98 ASN A N 1
ATOM 806 C CA . ASN A 1 98 ? -9.957 -0.079 -10.916 1.00 82.25 98 ASN A CA 1
ATOM 807 C C . ASN A 1 98 ? -8.594 0.464 -11.318 1.00 82.25 98 ASN A C 1
ATOM 809 O O . ASN A 1 98 ? -8.244 1.534 -10.853 1.00 82.25 98 ASN A O 1
ATOM 813 N N . ASN A 1 99 ? -7.829 -0.193 -12.187 1.00 77.44 99 ASN A N 1
ATOM 814 C CA . ASN A 1 99 ? -6.592 0.420 -12.672 1.00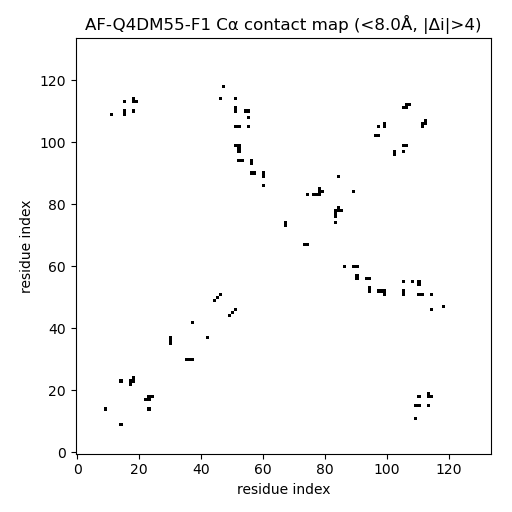 77.44 99 ASN A CA 1
ATOM 815 C C . ASN A 1 99 ? -6.865 1.869 -13.152 1.00 77.44 99 ASN A C 1
ATOM 817 O O . ASN A 1 99 ? -7.802 2.105 -13.927 1.00 77.44 99 ASN A O 1
ATOM 821 N N . THR A 1 100 ? -6.110 2.844 -12.633 1.00 68.75 100 THR A N 1
ATOM 822 C CA . THR A 1 100 ? -6.369 4.287 -12.809 1.00 68.75 100 THR A CA 1
ATOM 823 C C . THR A 1 100 ? -6.470 4.730 -14.259 1.00 68.75 100 THR A C 1
ATOM 825 O O . THR A 1 100 ? -7.184 5.691 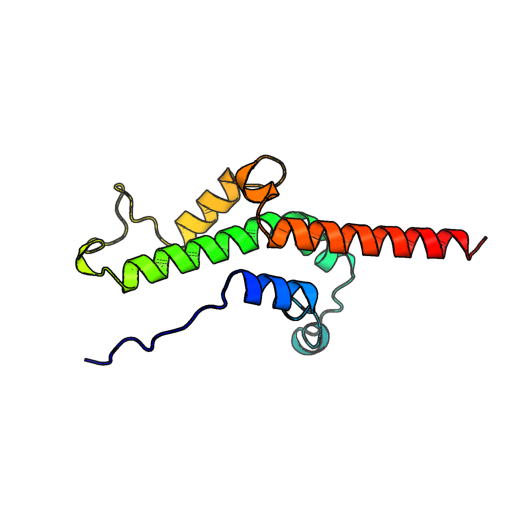-14.562 1.00 68.75 100 THR A O 1
ATOM 828 N N . HIS A 1 101 ? -5.830 4.011 -15.181 1.00 72.00 101 HIS A N 1
ATOM 829 C CA . HIS A 1 101 ? -5.961 4.278 -16.610 1.00 72.00 101 HIS A CA 1
ATOM 830 C C . HIS A 1 101 ? -7.414 4.142 -17.106 1.00 72.00 101 HIS A C 1
ATOM 832 O O . HIS A 1 101 ? -7.822 4.868 -18.019 1.00 72.00 101 HIS A O 1
ATOM 838 N N . HIS A 1 102 ? -8.228 3.303 -16.460 1.00 71.75 102 HIS A N 1
ATOM 839 C CA . HIS A 1 102 ? -9.570 2.929 -16.914 1.00 71.75 102 HIS A CA 1
ATOM 840 C C . HIS A 1 102 ? -10.710 3.322 -15.960 1.00 71.75 102 HIS A C 1
ATOM 842 O O . HIS A 1 102 ? -11.852 3.412 -16.407 1.00 71.75 102 HIS A O 1
ATOM 848 N N . SER A 1 103 ? -10.439 3.591 -14.677 1.00 77.75 103 SER A N 1
ATOM 849 C CA . SER A 1 103 ? -11.490 3.916 -13.699 1.00 77.75 103 SER A CA 1
ATOM 850 C C . SER A 1 103 ? -11.739 5.420 -13.579 1.00 77.75 103 SER A C 1
ATOM 852 O O . SER A 1 103 ? -10.902 6.162 -13.067 1.00 77.75 103 SER A O 1
ATOM 854 N N . THR A 1 104 ? -12.921 5.883 -13.994 1.00 80.69 104 THR A N 1
ATOM 855 C CA . THR A 1 104 ? -13.366 7.272 -13.773 1.00 80.69 104 THR A CA 1
ATOM 856 C C . THR A 1 104 ? -13.471 7.615 -12.291 1.00 80.69 104 THR A C 1
ATOM 858 O O . THR A 1 104 ? -13.169 8.741 -11.914 1.00 80.69 104 THR A O 1
ATOM 861 N N . ASN A 1 105 ? -13.839 6.639 -11.455 1.00 74.56 105 ASN A N 1
ATOM 862 C CA . ASN A 1 105 ? -14.030 6.831 -10.016 1.00 74.56 105 ASN A CA 1
ATOM 863 C C . ASN A 1 105 ? -12.713 7.143 -9.300 1.00 74.56 105 ASN A C 1
ATOM 865 O O . ASN A 1 105 ? -12.690 7.938 -8.365 1.00 74.56 105 ASN A O 1
ATOM 869 N N . LEU A 1 106 ? -11.606 6.547 -9.754 1.00 81.81 106 LEU A N 1
ATOM 870 C CA . LEU A 1 106 ? -10.297 6.814 -9.161 1.00 81.81 106 LEU A CA 1
ATOM 871 C C . LEU A 1 106 ? -9.673 8.120 -9.633 1.00 81.81 106 LEU A C 1
ATOM 873 O O . LEU A 1 106 ? -8.913 8.726 -8.885 1.00 81.81 106 LEU A O 1
ATOM 877 N N . ARG A 1 107 ? -9.999 8.590 -10.843 1.00 81.69 107 ARG A N 1
ATOM 878 C CA . ARG A 1 107 ? -9.442 9.844 -11.379 1.00 81.69 107 ARG A CA 1
ATOM 879 C C . ARG A 1 107 ? -9.759 11.058 -10.504 1.00 81.69 107 ARG A C 1
ATOM 881 O O . ARG A 1 107 ? -8.980 12.003 -10.501 1.00 81.69 107 ARG A O 1
ATOM 888 N N . SER A 1 108 ? -10.874 11.025 -9.775 1.00 83.50 108 SER A N 1
ATOM 889 C CA . SER A 1 108 ? -11.288 12.076 -8.841 1.00 83.50 108 SER A CA 1
ATOM 890 C C . SER A 1 108 ? -10.876 11.823 -7.388 1.00 83.50 108 SER A C 1
ATOM 892 O O . SER A 1 108 ? -11.208 12.634 -6.531 1.00 83.50 108 SER A O 1
ATOM 894 N N . HIS A 1 109 ? -10.190 10.718 -7.077 1.00 83.25 109 HIS A N 1
ATOM 895 C CA . HIS A 1 109 ? -9.761 10.446 -5.706 1.00 83.25 109 HIS A CA 1
ATOM 896 C C . HIS A 1 109 ? -8.693 11.470 -5.274 1.00 83.25 109 HIS A C 1
ATOM 898 O O . HIS A 1 109 ? -7.752 11.699 -6.042 1.00 83.25 109 HIS A O 1
ATOM 904 N N . PRO A 1 110 ? -8.752 12.039 -4.053 1.00 82.12 110 P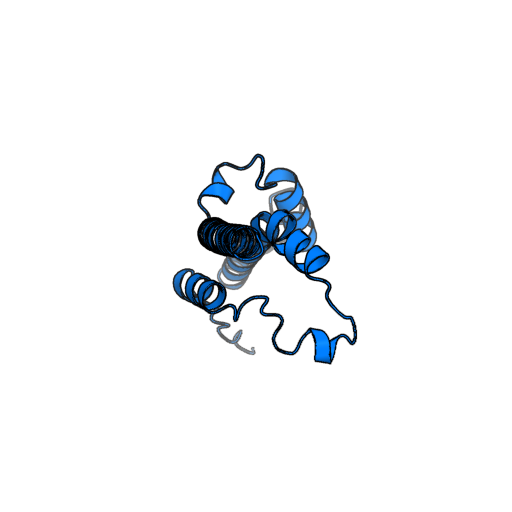RO A N 1
ATOM 905 C CA . PRO A 1 110 ? -7.828 13.094 -3.623 1.00 82.12 110 PRO A CA 1
ATOM 906 C C . PRO A 1 110 ? -6.354 12.724 -3.778 1.00 82.12 110 PRO A C 1
ATOM 908 O O . PRO A 1 110 ? -5.581 13.513 -4.310 1.00 82.12 110 PRO A O 1
ATOM 911 N N . TYR A 1 111 ? -5.980 11.490 -3.407 1.00 81.25 111 TYR A N 1
ATOM 912 C CA . TYR A 1 111 ? -4.624 10.973 -3.634 1.00 81.25 111 TYR A CA 1
ATOM 913 C C . TYR A 1 111 ? -4.182 11.131 -5.094 1.00 81.25 111 TYR A C 1
ATOM 915 O O . TYR A 1 111 ? -3.087 11.612 -5.351 1.00 81.25 111 TYR A O 1
ATOM 923 N N . VAL A 1 112 ? -5.029 10.752 -6.059 1.00 83.31 112 VAL A N 1
ATOM 924 C CA . VAL A 1 112 ? -4.696 10.808 -7.490 1.00 83.31 112 VAL A CA 1
ATOM 925 C C . VAL A 1 112 ? -4.536 12.255 -7.949 1.00 83.31 112 VAL A C 1
ATOM 927 O O . VAL A 1 112 ? -3.601 12.555 -8.688 1.00 83.31 112 VAL A O 1
ATOM 930 N N . LEU A 1 113 ? -5.398 13.159 -7.479 1.00 84.06 113 LEU A N 1
ATOM 931 C CA . LEU A 1 113 ? -5.318 14.586 -7.795 1.00 84.06 113 LEU A CA 1
ATOM 932 C C . LEU A 1 113 ? -4.017 15.213 -7.271 1.00 84.06 113 LEU A C 1
ATOM 934 O O . LEU A 1 113 ? -3.286 15.829 -8.046 1.00 84.06 113 LEU A O 1
ATOM 938 N N . VAL A 1 114 ? -3.693 15.000 -5.991 1.00 80.81 114 VAL A N 1
ATOM 939 C CA . VAL A 1 114 ? -2.459 15.510 -5.369 1.00 80.81 114 VAL A CA 1
ATOM 940 C C . VAL A 1 114 ? -1.226 14.880 -6.018 1.00 80.81 114 VAL A C 1
ATOM 942 O O . VAL A 1 114 ? -0.286 15.586 -6.374 1.00 80.81 114 VAL A O 1
ATOM 945 N N . ASN A 1 115 ? -1.239 13.565 -6.247 1.00 82.50 115 ASN A N 1
ATOM 946 C CA . ASN A 1 115 ? -0.135 12.848 -6.878 1.00 82.50 115 ASN A CA 1
ATOM 947 C C . ASN A 1 115 ? 0.160 13.370 -8.290 1.00 82.50 115 ASN A C 1
ATOM 949 O O . ASN A 1 115 ? 1.312 13.633 -8.625 1.00 82.50 115 ASN A O 1
ATOM 953 N N . ASN A 1 116 ? -0.877 13.580 -9.105 1.00 83.00 116 ASN A N 1
ATOM 954 C CA . ASN A 1 116 ? -0.724 14.141 -10.448 1.00 83.00 116 ASN A CA 1
ATOM 955 C C . ASN A 1 116 ? -0.140 15.559 -10.410 1.00 83.00 116 ASN A C 1
ATOM 957 O O . ASN A 1 116 ? 0.702 15.897 -11.243 1.00 83.00 116 ASN A O 1
ATOM 961 N N . GLU A 1 117 ? -0.548 16.376 -9.438 1.00 82.38 117 GLU A N 1
ATOM 962 C CA . GLU A 1 117 ? -0.024 17.730 -9.258 1.00 82.38 117 GLU A CA 1
ATOM 963 C C . GLU A 1 117 ? 1.449 17.731 -8.812 1.00 82.38 117 GLU A C 1
ATOM 965 O O . GLU A 1 117 ? 2.256 18.512 -9.323 1.00 82.38 117 GLU A O 1
ATOM 970 N N . VAL A 1 118 ? 1.839 16.817 -7.919 1.00 78.62 118 VAL A N 1
ATOM 971 C CA . VAL A 1 118 ? 3.242 16.617 -7.515 1.00 78.62 118 VAL A CA 1
ATOM 972 C C . VAL A 1 118 ? 4.090 16.169 -8.707 1.00 78.62 118 VAL A C 1
ATOM 974 O O . VAL A 1 118 ? 5.130 16.772 -8.979 1.00 78.62 118 VAL A O 1
ATOM 977 N N . LEU A 1 119 ? 3.625 15.174 -9.468 1.00 79.06 119 LEU A N 1
ATOM 978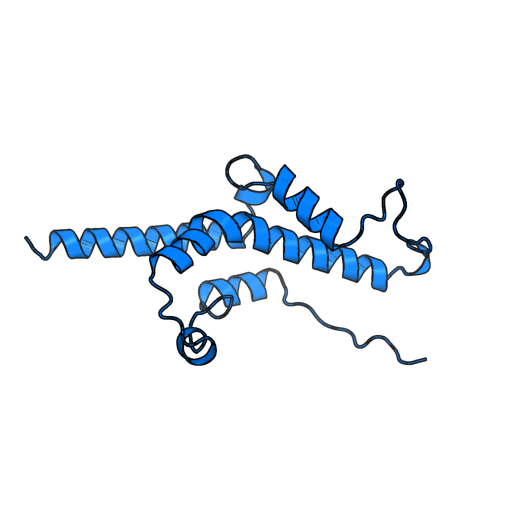 C CA . LEU A 1 119 ? 4.308 14.690 -10.671 1.00 79.06 119 LEU A CA 1
ATOM 979 C C . LEU A 1 119 ? 4.460 15.797 -11.726 1.00 79.06 119 LEU A C 1
ATOM 981 O O . LEU A 1 119 ? 5.510 15.908 -12.362 1.00 79.06 119 LEU A O 1
ATOM 985 N N . ARG A 1 120 ? 3.444 16.655 -11.897 1.00 81.19 120 ARG A N 1
ATOM 986 C CA . ARG A 1 120 ? 3.504 17.818 -12.796 1.00 81.19 120 ARG A CA 1
ATOM 987 C C . ARG A 1 120 ? 4.615 18.784 -12.380 1.00 81.19 120 ARG A C 1
ATOM 989 O O . ARG A 1 120 ? 5.456 19.127 -13.210 1.00 81.19 120 ARG A O 1
ATOM 996 N N . LYS A 1 121 ? 4.667 19.170 -11.099 1.00 77.00 121 LYS A N 1
ATOM 997 C CA . LYS A 1 121 ? 5.705 20.068 -10.555 1.00 77.00 121 LYS A CA 1
ATOM 998 C C . LYS A 1 121 ? 7.116 19.481 -10.683 1.00 77.00 121 LYS A C 1
ATOM 1000 O O . LYS A 1 121 ? 8.061 20.203 -11.010 1.00 77.00 121 LYS A O 1
ATOM 1005 N N . GLN A 1 122 ? 7.265 18.173 -10.472 1.00 72.19 122 GLN A N 1
ATOM 1006 C CA . GLN A 1 122 ? 8.544 17.472 -10.642 1.00 72.19 122 GLN A CA 1
ATOM 1007 C C . GLN A 1 122 ? 9.017 17.525 -12.103 1.00 72.19 122 GLN A C 1
ATOM 1009 O O . GLN A 1 122 ? 10.156 17.911 -12.370 1.00 72.19 122 GLN A O 1
ATOM 1014 N N . LYS A 1 123 ? 8.123 17.255 -13.062 1.00 75.00 123 LYS A N 1
ATOM 1015 C CA . LYS A 1 123 ? 8.430 17.311 -14.503 1.00 75.00 123 LYS A CA 1
ATOM 1016 C C . LYS A 1 123 ? 8.772 18.723 -14.985 1.00 75.00 123 LYS A C 1
ATOM 1018 O O . LYS A 1 123 ? 9.641 18.885 -15.838 1.00 75.00 123 LYS A O 1
ATOM 1023 N N . GLU A 1 124 ? 8.125 19.750 -14.439 1.00 77.31 124 GLU A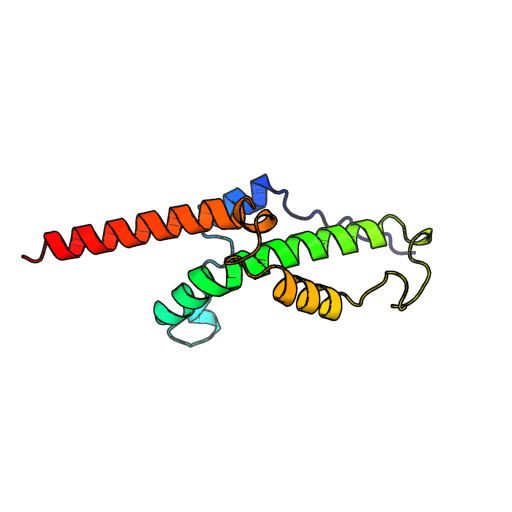 N 1
ATOM 1024 C CA . GLU A 1 124 ? 8.461 21.153 -14.728 1.00 77.31 124 GLU A CA 1
ATOM 1025 C C . GLU A 1 124 ? 9.852 21.530 -14.213 1.00 77.31 124 GLU A C 1
ATOM 1027 O O . GLU A 1 124 ? 10.607 22.201 -14.914 1.00 77.31 124 GLU A O 1
ATOM 1032 N N . THR A 1 125 ? 10.227 21.038 -13.032 1.00 70.19 125 THR A N 1
ATOM 1033 C CA . THR A 1 125 ? 11.551 21.292 -12.446 1.00 70.19 125 THR A CA 1
ATOM 1034 C C . THR A 1 125 ? 12.673 20.666 -13.278 1.00 70.19 125 THR A C 1
ATOM 1036 O O . THR A 1 125 ? 13.705 21.305 -13.477 1.00 70.19 125 THR A O 1
ATOM 1039 N N . ILE A 1 126 ? 12.463 19.455 -13.807 1.00 65.12 126 ILE A N 1
ATOM 1040 C CA . ILE A 1 126 ? 13.427 18.778 -14.691 1.00 65.12 126 ILE A CA 1
ATOM 1041 C C . ILE A 1 126 ? 13.624 19.587 -15.980 1.00 65.12 126 ILE A C 1
ATOM 1043 O O . ILE A 1 126 ? 14.753 19.924 -16.321 1.00 65.12 126 ILE A O 1
ATOM 1047 N N . LYS A 1 127 ? 12.531 20.023 -16.625 1.00 62.75 127 LYS A N 1
ATOM 1048 C CA . LYS A 1 127 ? 12.611 20.857 -17.838 1.00 62.75 127 LYS A CA 1
ATOM 1049 C C . LYS A 1 127 ? 13.385 22.155 -17.606 1.00 62.75 127 LYS A C 1
ATOM 1051 O O . LYS A 1 127 ? 14.164 22.558 -18.457 1.00 62.75 127 LYS A O 1
ATOM 1056 N N . VAL A 1 128 ? 13.192 22.821 -16.465 1.00 61.69 128 VAL A N 1
ATOM 1057 C CA . VAL A 1 128 ? 13.902 24.078 -16.158 1.00 61.69 128 VAL A CA 1
ATOM 1058 C C . VAL A 1 128 ? 15.409 23.863 -15.961 1.00 61.69 128 VAL A C 1
ATOM 1060 O O . VAL A 1 128 ? 16.178 24.775 -16.261 1.00 61.69 128 VAL A O 1
ATOM 1063 N N . ARG A 1 129 ? 15.843 22.688 -15.484 1.00 58.53 129 ARG A N 1
ATOM 1064 C CA . ARG A 1 129 ? 17.272 22.345 -15.388 1.00 58.53 129 ARG A CA 1
ATOM 1065 C C . ARG A 1 129 ? 17.880 22.112 -16.770 1.00 58.53 129 ARG A C 1
ATOM 1067 O O . ARG A 1 129 ? 18.875 22.754 -17.078 1.00 58.53 129 ARG A O 1
ATOM 1074 N N . ASP A 1 130 ? 17.198 21.362 -17.636 1.00 59.75 130 ASP A N 1
ATOM 1075 C CA . ASP A 1 130 ? 17.658 21.120 -19.014 1.00 59.75 130 ASP A CA 1
ATOM 1076 C C . ASP A 1 130 ? 17.813 22.416 -19.837 1.00 59.75 130 ASP A C 1
ATOM 1078 O O . ASP A 1 130 ? 18.671 22.497 -20.709 1.00 59.75 130 ASP A O 1
ATOM 1082 N N . PHE A 1 131 ? 17.025 23.461 -19.550 1.00 57.41 131 PHE A N 1
ATOM 1083 C CA . PHE A 1 131 ? 17.161 24.775 -20.202 1.00 57.41 131 PHE A CA 1
ATOM 1084 C C . PHE A 1 131 ? 18.246 25.684 -19.603 1.00 57.41 131 PHE A C 1
ATOM 1086 O O . PHE A 1 131 ? 18.555 26.707 -20.208 1.00 57.41 131 PHE A O 1
ATOM 1093 N N . ARG A 1 132 ? 18.785 25.379 -18.415 1.00 58.38 132 ARG A N 1
ATOM 1094 C CA . ARG A 1 132 ? 19.868 26.163 -17.789 1.00 58.38 132 ARG A CA 1
ATOM 1095 C C . ARG A 1 132 ? 21.263 25.609 -18.079 1.00 58.38 132 ARG A C 1
ATOM 1097 O O . ARG A 1 132 ? 22.227 26.333 -17.853 1.00 58.38 132 ARG A O 1
ATOM 1104 N N . ASP A 1 133 ? 21.347 24.384 -18.592 1.00 52.72 133 ASP A N 1
ATOM 1105 C CA . ASP A 1 133 ? 22.599 23.703 -18.942 1.00 52.72 133 ASP A CA 1
ATOM 1106 C C . ASP A 1 133 ? 22.940 23.788 -20.455 1.00 52.72 133 ASP A C 1
ATOM 1108 O O . ASP A 1 133 ? 23.776 23.027 -20.948 1.00 52.72 133 ASP A O 1
ATOM 1112 N N . ILE A 1 134 ? 22.329 24.734 -21.190 1.00 46.62 134 ILE A N 1
ATOM 1113 C CA . ILE A 1 134 ? 22.643 25.116 -22.588 1.00 46.62 134 ILE A CA 1
ATOM 1114 C C . ILE A 1 134 ? 22.977 26.609 -22.634 1.00 46.62 134 ILE A C 1
ATOM 1116 O O . ILE A 1 134 ? 23.963 26.971 -23.315 1.00 46.62 134 ILE A O 1
#

Sequence (134 aa):
MEQPEHVLYPSEEMMVRLIEEQLWCGYEGIESSVGLHLDDENATYLRESLFPTLIPALHDLVRREQHRISEPLAFQERFQATGNTHPVTWLAQYLLRNNTHHSTNLRSHPYVLVNNEVLRKQKETIKVRDFRDI

Solvent-accessible surface area (backbone atoms only — not comparable to full-atom values): 8059 Å² total; per-residue (Å²): 133,84,74,80,76,84,79,80,71,77,47,74,69,50,48,49,48,32,49,77,70,42,66,55,90,41,61,84,60,45,44,77,71,69,73,44,86,74,53,65,64,63,59,44,46,40,61,74,67,45,43,49,31,49,52,60,47,52,52,54,49,50,56,53,51,51,52,44,66,77,35,54,82,83,56,75,61,74,70,42,100,87,74,40,63,49,71,68,59,44,46,53,51,45,52,73,72,34,42,50,94,75,22,73,75,41,61,71,32,66,70,34,50,53,50,52,52,52,53,49,55,53,55,52,53,53,54,56,51,66,68,70,79,114

Secondary structure (DSSP, 8-state):
-PPPP---PPPHHHHHHHHHTT-TT--TTHHHHH-S---HHHHHHIIIIIHHHHHHHHHHHHHHHHHHHH-TTTT-SSS-TTT---HHHHHHHHHHH--TTT-HHHHTSHHHHHHHHHHHHHHHHHHHHHTT--

Foldseek 3Di:
DDDPPPPDDQDLVRVLVCVLVCVVVNCVCVCVVVVDPPPVVNVCCCLVFPCLQQVVLVVVLVVVVVVCVVCVVVCVDDQDPPPRHDSVRSSVVSCVVCRPVPHPVSCPRSSNVSSVVVVVVVVVVVVVVVVVVD

Organism: Trypanosoma cruzi (strain CL Brener) (NCBI:txid353153)